Protein AF-A0A1F8N5N3-F1 (afdb_monomer_lite)

Sequence (64 aa):
MGYFRILGAIPGFFLSSFILMLLWGVIAPNFGIETVGYPMAMLITITLWLTVAPLAAASGGKGK

Foldseek 3Di:
DPPVVVVVVVVVLLVQLVVQQVVQVVVQVVVVHDRDDSVVSSVVSVVCVVVCVVVCVVVVPDDD

Radius of gyration: 14.94 Å; chains: 1; bounding box: 32×25×42 Å

Structure (mmCIF, N/CA/C/O backbone):
data_AF-A0A1F8N5N3-F1
#
_entry.id   AF-A0A1F8N5N3-F1
#
loop_
_atom_site.group_PDB
_atom_site.id
_atom_site.type_symbol
_atom_site.label_atom_id
_atom_site.label_alt_id
_atom_site.label_comp_id
_atom_site.label_asym_id
_atom_site.label_entity_id
_atom_site.label_seq_id
_atom_site.pdbx_PDB_ins_code
_atom_site.Cartn_x
_atom_site.Cartn_y
_atom_site.Cartn_z
_atom_site.occupancy
_atom_site.B_iso_or_equiv
_atom_site.auth_seq_id
_atom_site.auth_comp_id
_atom_site.auth_asym_id
_atom_site.auth_atom_id
_atom_site.pdbx_PDB_model_num
ATOM 1 N N . MET A 1 1 ? 14.335 6.021 -23.355 1.00 55.8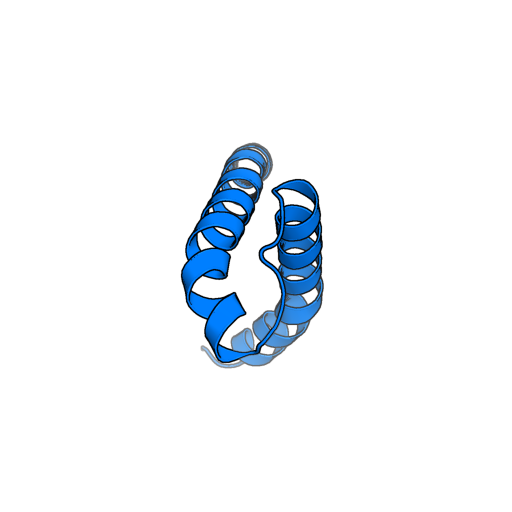4 1 MET A N 1
ATOM 2 C CA . MET A 1 1 ? 13.256 6.733 -22.627 1.00 55.84 1 MET A CA 1
ATOM 3 C C . MET A 1 1 ? 12.600 5.863 -21.540 1.00 55.84 1 MET A C 1
ATOM 5 O O . MET A 1 1 ? 11.389 5.689 -21.552 1.00 55.84 1 MET A O 1
ATOM 9 N N . GLY A 1 2 ? 13.377 5.293 -20.604 1.00 62.34 2 GLY A N 1
ATOM 10 C CA . GLY A 1 2 ? 12.866 4.340 -19.592 1.00 62.34 2 GLY A CA 1
ATOM 11 C C . GLY A 1 2 ? 13.060 4.777 -18.136 1.00 62.34 2 GLY A C 1
ATOM 12 O O . GLY A 1 2 ? 12.169 4.594 -17.317 1.00 62.34 2 GLY A O 1
ATOM 13 N N . TYR A 1 3 ? 14.176 5.438 -17.819 1.00 60.94 3 TYR A N 1
ATOM 14 C CA . TYR A 1 3 ? 14.536 5.774 -16.435 1.00 60.94 3 TYR A CA 1
ATOM 15 C C . TYR A 1 3 ? 13.591 6.805 -15.784 1.00 60.94 3 TYR A C 1
ATOM 17 O O . TYR A 1 3 ? 13.182 6.648 -14.639 1.00 60.94 3 TYR A O 1
ATOM 25 N N . PHE A 1 4 ? 13.136 7.812 -16.539 1.00 63.75 4 PHE A N 1
ATOM 26 C CA . PHE A 1 4 ? 12.178 8.813 -16.043 1.00 63.75 4 PHE A CA 1
ATOM 27 C C . PHE A 1 4 ? 10.776 8.250 -15.761 1.00 63.75 4 PHE A C 1
ATOM 29 O O . PHE A 1 4 ? 10.043 8.818 -14.957 1.00 63.75 4 PHE A O 1
ATOM 36 N N . ARG A 1 5 ? 10.402 7.112 -16.366 1.00 63.88 5 ARG A N 1
A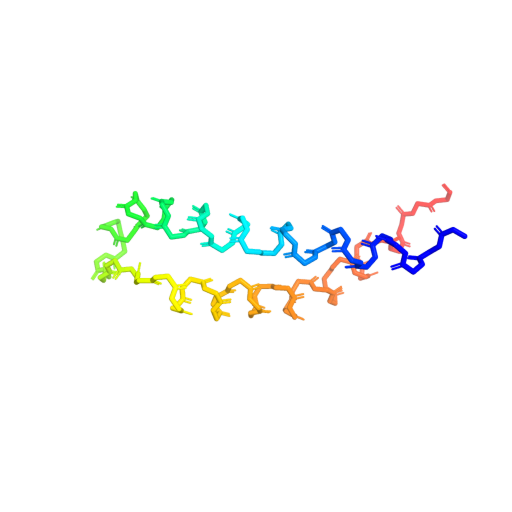TOM 37 C CA . ARG A 1 5 ? 9.135 6.435 -16.037 1.00 63.88 5 ARG A CA 1
ATOM 38 C C . ARG A 1 5 ? 9.170 5.823 -14.638 1.00 63.88 5 ARG A C 1
ATOM 40 O O . ARG A 1 5 ? 8.151 5.821 -13.960 1.00 63.88 5 ARG A O 1
ATOM 47 N N . ILE A 1 6 ? 10.342 5.369 -14.192 1.00 68.19 6 ILE A N 1
ATOM 48 C CA . ILE A 1 6 ? 10.543 4.849 -12.834 1.00 68.19 6 ILE A CA 1
ATOM 49 C C . ILE A 1 6 ? 10.382 5.983 -11.814 1.00 68.19 6 ILE A C 1
ATOM 51 O O . ILE A 1 6 ? 9.709 5.806 -10.805 1.00 68.19 6 ILE A O 1
ATOM 55 N N . LEU A 1 7 ? 10.899 7.181 -12.116 1.00 70.38 7 LEU A N 1
ATOM 56 C CA . LEU A 1 7 ? 10.697 8.363 -11.268 1.00 70.38 7 LEU A CA 1
ATOM 57 C C . LEU A 1 7 ? 9.222 8.789 -11.190 1.00 70.38 7 LEU A C 1
ATOM 59 O O . LEU A 1 7 ? 8.772 9.212 -10.131 1.00 70.38 7 LEU A O 1
ATOM 63 N N . GLY A 1 8 ? 8.451 8.623 -12.270 1.00 70.94 8 GLY A N 1
ATOM 64 C CA . GLY A 1 8 ? 7.001 8.852 -12.265 1.00 70.94 8 GLY A CA 1
ATOM 65 C C . GLY A 1 8 ? 6.195 7.796 -11.492 1.00 70.94 8 GLY A C 1
ATOM 66 O O . GLY A 1 8 ? 5.114 8.100 -10.989 1.00 70.94 8 GLY A O 1
ATOM 67 N N . ALA A 1 9 ? 6.720 6.576 -11.343 1.00 76.50 9 ALA A N 1
ATOM 68 C CA . ALA A 1 9 ? 6.058 5.513 -10.585 1.00 76.50 9 ALA A CA 1
ATOM 69 C C . ALA A 1 9 ? 6.042 5.791 -9.074 1.00 76.50 9 ALA A C 1
ATOM 71 O O . ALA A 1 9 ? 5.123 5.358 -8.381 1.00 76.50 9 ALA A O 1
ATOM 72 N N . ILE A 1 10 ? 7.022 6.557 -8.580 1.00 80.12 10 ILE A N 1
ATOM 73 C CA . ILE A 1 10 ? 7.149 6.918 -7.166 1.00 80.12 10 ILE A CA 1
ATOM 74 C C . ILE A 1 10 ? 5.899 7.699 -6.704 1.00 80.12 10 ILE A C 1
ATOM 76 O O . ILE A 1 10 ? 5.180 7.169 -5.859 1.00 80.12 10 ILE A O 1
ATOM 80 N N . PRO A 1 11 ? 5.534 8.868 -7.280 1.00 83.38 11 PRO A N 1
ATOM 81 C CA . PRO A 1 11 ? 4.280 9.553 -6.947 1.00 83.38 11 PRO A CA 1
ATOM 82 C C . PRO A 1 11 ? 3.031 8.672 -7.071 1.00 83.38 11 PRO A C 1
ATOM 84 O O . PRO A 1 11 ? 2.141 8.745 -6.225 1.00 83.38 11 PRO A O 1
ATOM 87 N N . GLY A 1 12 ? 2.975 7.819 -8.100 1.00 85.31 12 GLY A N 1
ATOM 88 C CA . GLY A 1 12 ? 1.853 6.905 -8.315 1.00 85.31 12 GLY A CA 1
ATOM 89 C C . GLY A 1 12 ? 1.665 5.907 -7.169 1.00 85.31 12 GLY A C 1
ATOM 90 O O . GLY A 1 12 ? 0.535 5.655 -6.755 1.00 85.31 12 GLY A O 1
ATOM 91 N N . PHE A 1 13 ? 2.756 5.393 -6.600 1.00 89.31 13 PHE A N 1
ATOM 92 C CA . PHE A 1 13 ? 2.721 4.487 -5.452 1.00 89.31 13 PHE A CA 1
ATOM 93 C C . PHE A 1 13 ? 2.165 5.164 -4.186 1.00 89.31 13 PHE A C 1
ATOM 95 O O . PHE A 1 13 ? 1.295 4.606 -3.507 1.00 89.31 13 PHE A O 1
ATOM 102 N N . PHE A 1 14 ? 2.624 6.383 -3.884 1.00 88.94 14 PHE A N 1
ATOM 103 C CA . PHE A 1 14 ? 2.145 7.144 -2.723 1.00 88.94 14 PHE A CA 1
ATOM 104 C C . PHE A 1 14 ? 0.659 7.501 -2.864 1.00 88.94 14 PHE A C 1
ATOM 106 O O . PHE A 1 14 ? -0.110 7.324 -1.920 1.00 88.94 14 PHE A O 1
ATOM 113 N N . LEU A 1 15 ? 0.231 7.916 -4.061 1.00 91.38 15 LEU A N 1
ATOM 114 C CA . LEU A 1 15 ? -1.177 8.192 -4.342 1.00 91.38 15 LEU A CA 1
ATOM 115 C C . LEU A 1 15 ? -2.043 6.926 -4.236 1.00 91.38 15 LEU A C 1
ATOM 117 O O . LEU A 1 15 ? -3.113 6.977 -3.637 1.00 91.38 15 LEU A O 1
ATOM 121 N N . SER A 1 16 ? -1.574 5.783 -4.748 1.00 89.31 16 SER A N 1
ATOM 122 C CA . SER A 1 16 ? -2.273 4.496 -4.615 1.00 89.31 16 SER A CA 1
ATOM 123 C C . SER A 1 16 ? -2.457 4.099 -3.149 1.00 89.31 16 SER A C 1
ATOM 125 O O . SER A 1 16 ? -3.544 3.674 -2.764 1.00 89.31 16 SER A O 1
ATOM 127 N N . SER A 1 17 ? -1.421 4.275 -2.323 1.00 91.62 17 SER A N 1
ATOM 128 C CA . SER A 1 17 ? -1.485 3.980 -0.884 1.00 91.62 17 SER A CA 1
ATOM 129 C C . SER A 1 17 ? -2.457 4.911 -0.158 1.00 91.62 17 SER A C 1
ATOM 131 O O . SER A 1 17 ? -3.203 4.481 0.719 1.00 91.62 17 SER A O 1
ATOM 133 N N . PHE A 1 18 ? -2.492 6.187 -0.550 1.00 91.81 18 PHE A N 1
ATOM 134 C CA . PHE A 1 18 ? -3.436 7.159 -0.008 1.00 91.81 18 PHE A CA 1
ATOM 135 C C . PHE A 1 18 ? -4.886 6.818 -0.374 1.00 91.81 18 PHE A C 1
ATOM 137 O O . PHE A 1 18 ? -5.757 6.796 0.493 1.00 91.81 18 PHE A O 1
ATOM 144 N N . ILE A 1 19 ? -5.146 6.476 -1.638 1.00 93.19 19 ILE A N 1
ATOM 145 C CA . ILE A 1 19 ? -6.470 6.034 -2.092 1.00 93.19 19 ILE A CA 1
ATOM 146 C C . ILE A 1 19 ? -6.891 4.755 -1.359 1.00 93.19 19 ILE A C 1
ATOM 148 O O . ILE A 1 19 ? -8.038 4.657 -0.928 1.00 93.19 19 ILE A O 1
ATOM 152 N N . LEU A 1 20 ? -5.971 3.803 -1.160 1.00 93.25 20 LEU A N 1
ATOM 153 C CA . LEU A 1 20 ? -6.242 2.581 -0.404 1.00 93.25 20 LEU A CA 1
ATOM 154 C C . LEU A 1 20 ? -6.674 2.901 1.028 1.00 93.25 20 LEU A C 1
ATOM 156 O O . LEU A 1 20 ? -7.680 2.363 1.473 1.00 93.25 20 LEU A O 1
ATOM 160 N N . MET A 1 21 ? -5.980 3.811 1.720 1.00 94.12 21 MET A N 1
ATOM 161 C CA . MET A 1 21 ? -6.371 4.271 3.059 1.00 94.12 21 MET A CA 1
ATOM 162 C C . MET A 1 21 ? -7.795 4.848 3.074 1.00 94.12 21 MET A C 1
ATOM 164 O O . MET A 1 21 ? -8.587 4.501 3.947 1.00 94.12 21 MET A O 1
ATOM 168 N N . LEU A 1 22 ? -8.134 5.708 2.106 1.00 92.38 22 LEU A N 1
ATOM 169 C CA . LEU A 1 22 ? -9.461 6.326 2.031 1.00 92.38 22 LEU A CA 1
ATOM 170 C C . LEU A 1 22 ? -10.564 5.295 1.766 1.00 92.38 22 LEU A C 1
ATOM 172 O O . LEU A 1 22 ? -11.597 5.302 2.434 1.00 92.38 22 LEU A O 1
ATOM 176 N N . LEU A 1 23 ? -10.340 4.384 0.817 1.00 91.62 23 LEU A N 1
ATOM 177 C CA . LEU A 1 23 ? -11.299 3.333 0.471 1.00 91.62 23 LEU A CA 1
ATOM 178 C C . LEU A 1 23 ? -11.422 2.277 1.574 1.00 91.62 23 LEU A C 1
ATOM 180 O O . LEU A 1 23 ? -12.486 1.683 1.742 1.00 91.62 23 LEU A O 1
ATOM 184 N N . TRP A 1 24 ? -10.371 2.077 2.370 1.00 90.94 24 TRP A N 1
ATOM 185 C CA . TRP A 1 24 ? -10.399 1.150 3.495 1.00 90.94 24 TRP A CA 1
ATOM 186 C C . TRP A 1 24 ? -11.454 1.529 4.534 1.00 90.94 24 TRP A C 1
ATOM 188 O O . TRP A 1 24 ? -12.075 0.641 5.107 1.00 90.94 24 TRP A O 1
ATOM 198 N N . GLY A 1 25 ? -11.735 2.822 4.727 1.00 86.19 25 GLY A N 1
ATOM 199 C CA . GLY A 1 25 ? -12.805 3.283 5.620 1.00 86.19 25 GLY A CA 1
ATOM 200 C C . GLY A 1 25 ? -14.201 2.771 5.243 1.00 86.19 25 GLY A C 1
ATOM 201 O O . GLY A 1 25 ? -15.050 2.612 6.114 1.00 86.19 25 GLY A O 1
ATOM 202 N N . VAL A 1 26 ? -14.432 2.461 3.963 1.00 89.75 26 VAL A N 1
ATOM 203 C CA . VAL A 1 26 ? -15.696 1.885 3.473 1.00 89.75 26 VAL A CA 1
ATOM 204 C C . VAL A 1 26 ? -15.715 0.364 3.644 1.00 89.75 26 VAL A C 1
ATOM 206 O O . VAL A 1 26 ? -16.757 -0.231 3.909 1.00 89.75 26 VAL A O 1
ATOM 209 N N . ILE A 1 27 ? -14.559 -0.279 3.493 1.00 89.31 27 ILE A N 1
ATOM 210 C CA . ILE A 1 27 ? -14.430 -1.739 3.485 1.00 89.31 27 ILE A CA 1
ATOM 211 C C . ILE A 1 27 ? -14.347 -2.288 4.914 1.00 89.31 27 ILE A C 1
ATOM 213 O O . ILE A 1 27 ? -15.061 -3.231 5.243 1.00 89.31 27 ILE A O 1
ATOM 217 N N . ALA A 1 28 ? -13.531 -1.677 5.775 1.00 89.69 28 ALA A N 1
ATOM 218 C CA . ALA A 1 28 ? -13.211 -2.159 7.119 1.00 89.69 28 ALA A CA 1
ATOM 219 C C . ALA A 1 28 ? -14.437 -2.495 7.997 1.00 89.69 28 ALA A C 1
ATOM 221 O O . ALA A 1 28 ? -14.456 -3.586 8.575 1.00 89.69 28 ALA A O 1
ATOM 222 N N . PRO A 1 29 ? -15.509 -1.670 8.033 1.00 89.12 29 PRO A N 1
ATOM 223 C CA . PRO A 1 29 ? -16.694 -1.977 8.835 1.00 89.12 29 PRO A CA 1
ATOM 224 C C . PRO A 1 29 ? -17.405 -3.268 8.409 1.00 89.12 29 PRO A C 1
ATOM 226 O O . PRO A 1 29 ? -17.948 -3.971 9.255 1.00 89.12 29 PRO A O 1
ATOM 229 N N . ASN A 1 30 ? -17.368 -3.618 7.117 1.00 90.44 30 ASN A N 1
ATOM 230 C CA . ASN A 1 30 ? -18.009 -4.832 6.598 1.00 90.44 30 ASN A CA 1
ATOM 231 C C . ASN A 1 30 ? -17.286 -6.115 7.027 1.00 90.44 30 ASN A C 1
ATOM 233 O O . ASN A 1 30 ? -17.893 -7.181 7.062 1.00 90.44 30 ASN A O 1
ATOM 237 N N . PHE A 1 31 ? -16.000 -6.015 7.361 1.00 88.38 31 PHE A N 1
ATOM 238 C CA . PHE A 1 31 ? -15.183 -7.138 7.820 1.00 88.38 31 PHE A CA 1
ATOM 239 C C . PHE A 1 31 ? -14.992 -7.151 9.344 1.00 88.38 31 PHE A C 1
ATOM 241 O O . PHE A 1 31 ? -14.314 -8.038 9.856 1.00 88.38 31 PHE A O 1
ATOM 248 N N . GLY A 1 32 ? -15.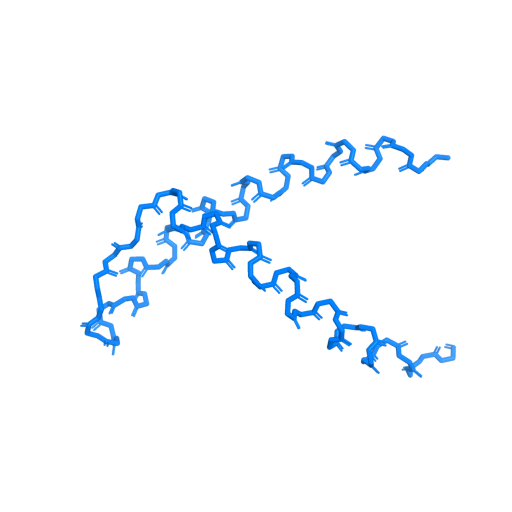572 -6.189 10.076 1.00 88.00 32 GLY A N 1
ATOM 249 C CA . GLY A 1 32 ? -15.389 -6.063 11.526 1.00 88.00 32 GLY A CA 1
ATOM 250 C C . GLY A 1 32 ? -13.949 -5.737 11.939 1.00 88.00 32 GLY A C 1
ATOM 251 O O . GLY A 1 32 ? -13.548 -6.059 13.054 1.00 88.00 32 GLY A O 1
ATOM 252 N N . ILE A 1 33 ? -13.164 -5.138 11.038 1.00 87.69 33 ILE A N 1
ATOM 253 C CA . ILE A 1 33 ? -11.759 -4.774 11.263 1.00 87.69 33 ILE A CA 1
ATOM 254 C C . ILE A 1 33 ? -11.611 -3.260 11.424 1.00 87.69 33 ILE A C 1
ATOM 256 O O . ILE A 1 33 ? -12.432 -2.484 10.933 1.00 87.69 33 ILE A O 1
ATOM 260 N N . GLU A 1 34 ? -10.550 -2.834 12.105 1.00 88.62 34 GLU A N 1
ATOM 261 C CA . GLU A 1 34 ? -10.257 -1.414 12.296 1.00 88.62 34 GLU A CA 1
ATOM 262 C C . GLU A 1 34 ? -9.787 -0.735 11.001 1.00 88.62 34 GLU A C 1
ATOM 264 O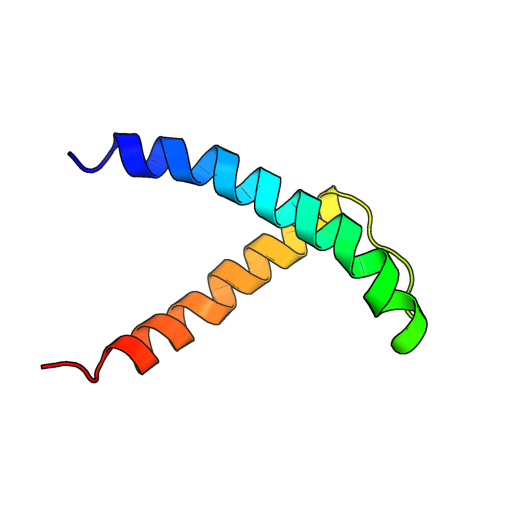 O . GLU A 1 34 ? -9.278 -1.363 10.059 1.00 88.62 34 GLU A O 1
ATOM 269 N N . THR A 1 35 ? -9.962 0.587 10.947 1.00 87.12 35 THR A N 1
ATOM 270 C CA . THR A 1 35 ? -9.433 1.392 9.850 1.00 87.12 35 THR A CA 1
ATOM 271 C C . THR A 1 35 ? -7.911 1.474 9.938 1.00 87.12 35 THR A C 1
ATOM 273 O O . THR A 1 35 ? -7.331 1.535 11.020 1.00 87.12 35 THR A O 1
ATOM 276 N N . VAL A 1 36 ? -7.236 1.466 8.786 1.00 90.00 36 VAL A N 1
ATOM 277 C CA . VAL A 1 36 ? -5.773 1.546 8.743 1.00 90.00 36 VAL A CA 1
ATOM 278 C C . VAL A 1 36 ? -5.302 2.978 8.532 1.00 90.00 36 VAL A C 1
ATOM 280 O O . VAL A 1 36 ? -5.866 3.731 7.740 1.00 90.00 36 VAL A O 1
ATOM 283 N N . GLY A 1 37 ? -4.224 3.344 9.222 1.00 91.38 37 GLY A N 1
ATOM 284 C CA . GLY A 1 37 ? -3.493 4.576 8.947 1.00 91.38 37 GLY A CA 1
ATOM 285 C C . GLY A 1 37 ? -2.632 4.477 7.684 1.00 91.38 37 GLY A C 1
ATOM 286 O O . GLY A 1 37 ? -2.407 3.399 7.128 1.00 91.38 37 GLY A O 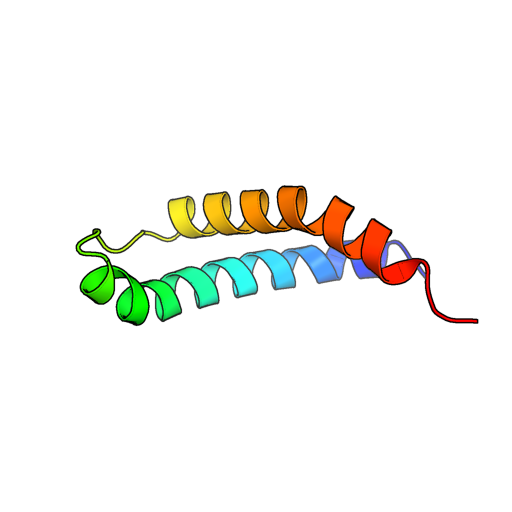1
ATOM 287 N N . TYR A 1 38 ? -2.081 5.615 7.267 1.00 90.88 38 TYR A N 1
ATOM 288 C CA . TYR A 1 38 ? -1.300 5.728 6.033 1.00 90.88 38 TYR A CA 1
ATOM 289 C C . TYR A 1 38 ? -0.087 4.774 5.933 1.00 90.88 38 TYR A C 1
ATOM 291 O O . TYR A 1 38 ? 0.071 4.149 4.883 1.00 90.88 38 TYR A O 1
ATOM 299 N N . PRO A 1 39 ? 0.737 4.560 6.984 1.00 94.06 39 PRO A N 1
ATOM 300 C CA . PRO A 1 39 ? 1.853 3.612 6.904 1.00 94.06 39 PRO A CA 1
ATOM 301 C C . PRO A 1 39 ? 1.397 2.165 6.685 1.00 94.06 39 PRO A C 1
ATOM 303 O O . PRO A 1 39 ? 2.012 1.430 5.918 1.00 94.06 39 PRO A O 1
ATOM 306 N N . MET A 1 40 ? 0.288 1.757 7.309 1.00 94.25 40 MET A N 1
ATOM 307 C CA . MET A 1 40 ? -0.280 0.428 7.072 1.00 94.25 40 MET A CA 1
ATOM 308 C C . MET A 1 40 ? -0.833 0.311 5.652 1.00 94.25 40 MET A C 1
ATOM 310 O O . MET A 1 40 ? -0.592 -0.693 4.987 1.00 94.25 40 MET A O 1
ATOM 314 N N . ALA A 1 41 ? -1.486 1.355 5.136 1.00 93.94 41 ALA A N 1
ATOM 315 C CA . ALA A 1 41 ? -1.934 1.382 3.746 1.00 93.94 41 ALA A CA 1
ATOM 316 C C . ALA A 1 41 ? -0.767 1.296 2.742 1.00 93.94 41 ALA A C 1
ATOM 318 O O . ALA A 1 41 ? -0.887 0.625 1.715 1.00 93.94 41 ALA A O 1
ATOM 319 N N . MET A 1 42 ? 0.387 1.901 3.053 1.00 94.50 42 MET A N 1
ATOM 320 C CA . MET A 1 42 ? 1.616 1.714 2.274 1.00 94.50 42 MET A CA 1
ATOM 321 C C . MET A 1 42 ? 2.074 0.263 2.273 1.00 94.50 42 MET A C 1
ATOM 323 O O . MET A 1 42 ? 2.324 -0.284 1.203 1.00 94.50 42 MET A O 1
ATOM 327 N N . LEU A 1 43 ? 2.158 -0.372 3.444 1.00 94.69 43 LEU A N 1
ATOM 328 C CA . LEU A 1 43 ? 2.571 -1.773 3.543 1.00 94.69 43 LEU A CA 1
ATOM 329 C C . LEU A 1 43 ? 1.640 -2.683 2.737 1.00 94.69 43 LEU A C 1
ATOM 331 O O . LEU A 1 43 ? 2.126 -3.470 1.932 1.00 94.69 43 LEU A O 1
ATOM 335 N N . ILE A 1 44 ? 0.321 -2.503 2.861 1.00 93.69 44 ILE A N 1
ATOM 336 C CA . ILE A 1 44 ? -0.674 -3.246 2.073 1.00 93.69 44 ILE A CA 1
ATOM 337 C C . ILE A 1 44 ? -0.448 -3.033 0.570 1.00 93.69 44 ILE A C 1
ATOM 339 O O . ILE A 1 44 ? -0.485 -3.988 -0.205 1.00 93.69 44 ILE A O 1
ATOM 343 N N . THR A 1 45 ? -0.166 -1.799 0.148 1.00 93.12 45 THR A N 1
ATOM 344 C CA . THR A 1 45 ?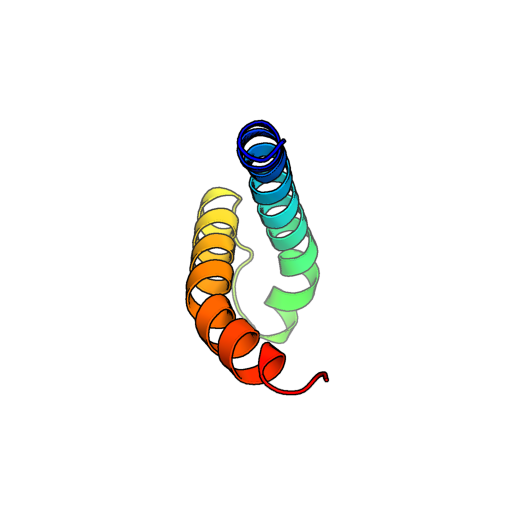 0.096 -1.483 -1.263 1.00 93.12 45 THR A CA 1
ATOM 345 C C . THR A 1 45 ? 1.360 -2.181 -1.774 1.00 93.12 45 THR A C 1
ATOM 347 O O . THR A 1 45 ? 1.338 -2.738 -2.870 1.00 93.12 45 THR A O 1
ATOM 350 N N . ILE A 1 46 ? 2.439 -2.230 -0.981 1.00 92.38 46 ILE A N 1
ATOM 351 C CA . ILE A 1 46 ? 3.660 -2.989 -1.317 1.00 92.38 46 ILE A CA 1
ATOM 352 C C . ILE A 1 46 ? 3.346 -4.483 -1.411 1.00 92.38 46 ILE A C 1
ATOM 354 O O . ILE A 1 46 ? 3.746 -5.134 -2.375 1.00 92.38 46 ILE A O 1
ATOM 358 N N . THR A 1 47 ? 2.607 -5.029 -0.443 1.00 94.19 47 THR A N 1
ATOM 359 C CA . THR A 1 47 ? 2.205 -6.439 -0.441 1.00 94.19 47 THR A CA 1
ATOM 360 C C . THR A 1 47 ? 1.406 -6.783 -1.693 1.00 94.19 47 THR A C 1
ATOM 362 O O . THR A 1 47 ? 1.709 -7.780 -2.346 1.00 94.19 47 THR A O 1
ATOM 365 N N . LEU A 1 48 ? 0.440 -5.950 -2.087 1.00 91.56 48 LEU A N 1
ATOM 366 C CA . LEU A 1 48 ? -0.317 -6.127 -3.327 1.00 91.56 48 LEU A CA 1
ATOM 367 C C . LEU A 1 48 ? 0.592 -6.079 -4.557 1.00 91.56 48 LEU A C 1
ATOM 369 O O . LEU A 1 48 ? 0.519 -6.965 -5.398 1.00 91.56 48 LEU A O 1
ATOM 373 N N . TRP A 1 49 ? 1.496 -5.104 -4.650 1.00 88.19 49 TRP A N 1
ATOM 374 C CA . TRP A 1 49 ? 2.443 -5.013 -5.766 1.00 88.19 49 TRP A CA 1
ATOM 375 C C . TRP A 1 49 ? 3.306 -6.271 -5.913 1.00 88.19 49 TRP A C 1
ATOM 377 O O . TRP A 1 49 ? 3.447 -6.799 -7.016 1.00 88.19 49 TRP A O 1
ATOM 387 N N . LEU A 1 50 ? 3.852 -6.775 -4.805 1.00 89.75 50 LEU A N 1
ATOM 388 C CA . LEU A 1 50 ? 4.711 -7.959 -4.810 1.00 89.75 50 LEU A CA 1
ATOM 389 C C . LEU A 1 50 ? 3.935 -9.251 -5.093 1.00 89.75 50 LEU A C 1
ATOM 391 O O . LEU A 1 50 ? 4.439 -10.125 -5.792 1.00 89.75 50 LEU A O 1
ATOM 395 N N . THR A 1 51 ? 2.713 -9.378 -4.574 1.00 92.25 51 THR A N 1
ATOM 396 C CA . THR A 1 51 ? 1.893 -10.593 -4.731 1.00 92.25 51 THR A CA 1
ATOM 397 C C . THR A 1 51 ? 1.167 -10.657 -6.074 1.00 92.25 51 THR A C 1
ATOM 399 O O . THR A 1 51 ? 0.979 -11.745 -6.614 1.00 92.25 51 THR A O 1
ATOM 402 N N . VAL A 1 52 ? 0.799 -9.509 -6.652 1.00 89.06 52 VAL A N 1
ATOM 403 C CA . VAL A 1 52 ? 0.107 -9.432 -7.947 1.00 89.06 52 VAL A CA 1
ATOM 404 C C . VAL A 1 52 ? 1.087 -9.500 -9.117 1.00 89.06 52 VAL A C 1
ATOM 406 O O . VAL A 1 52 ? 0.705 -9.988 -10.178 1.00 89.06 52 VAL A O 1
ATOM 409 N N . ALA A 1 53 ? 2.349 -9.083 -8.963 1.00 86.75 53 ALA A N 1
ATOM 410 C CA . ALA A 1 53 ? 3.320 -9.117 -10.062 1.00 86.75 53 ALA A CA 1
ATOM 411 C C . ALA A 1 53 ? 3.465 -10.511 -10.726 1.00 86.75 53 ALA A C 1
ATOM 413 O O . ALA A 1 53 ? 3.379 -10.578 -11.956 1.00 86.75 53 ALA A O 1
ATOM 414 N N . PRO A 1 54 ? 3.584 -11.633 -9.984 1.00 85.44 54 PRO A N 1
ATOM 415 C CA . PRO A 1 54 ? 3.581 -12.972 -10.580 1.00 85.44 54 PRO A CA 1
ATOM 416 C C . PRO A 1 54 ? 2.268 -13.323 -11.295 1.00 85.44 54 PRO A C 1
ATOM 418 O O . PRO A 1 54 ? 2.291 -13.938 -12.359 1.00 85.44 54 PRO A O 1
ATOM 421 N N . LEU A 1 55 ? 1.121 -12.905 -10.747 1.00 83.94 55 LEU A N 1
ATOM 422 C CA . LEU A 1 55 ? -0.198 -13.137 -11.345 1.00 83.94 55 LEU A CA 1
ATOM 423 C C . LEU A 1 55 ? -0.371 -12.357 -12.659 1.00 83.94 55 LEU A C 1
ATOM 425 O O . LEU A 1 55 ? -0.881 -12.888 -13.648 1.00 83.94 55 LEU A O 1
ATOM 429 N N . ALA A 1 56 ? 0.095 -11.109 -12.698 1.00 83.31 56 ALA A N 1
ATOM 430 C CA . ALA A 1 56 ? 0.128 -10.286 -13.902 1.00 83.31 56 ALA A CA 1
ATOM 431 C C . ALA A 1 56 ? 1.072 -10.883 -14.963 1.00 83.31 56 ALA A C 1
ATOM 433 O O . ALA A 1 56 ? 0.722 -10.947 -16.138 1.00 83.31 56 ALA A O 1
ATOM 434 N N . ALA A 1 57 ? 2.239 -11.390 -14.551 1.00 83.50 57 ALA A N 1
ATOM 435 C CA . ALA A 1 57 ? 3.183 -12.051 -15.451 1.00 83.50 57 ALA A CA 1
ATOM 436 C C . ALA A 1 57 ? 2.615 -13.353 -16.046 1.00 83.50 57 ALA A C 1
ATOM 438 O O . ALA A 1 57 ? 2.764 -13.600 -17.241 1.00 83.50 57 ALA A O 1
ATOM 439 N N . ALA A 1 58 ? 1.918 -14.159 -15.240 1.00 85.25 58 ALA A N 1
ATOM 440 C CA . ALA A 1 58 ? 1.271 -15.386 -15.701 1.00 85.25 58 ALA A CA 1
ATOM 441 C C . ALA A 1 58 ? 0.078 -15.117 -16.639 1.00 85.25 58 ALA A C 1
ATOM 443 O O . ALA A 1 58 ? -0.137 -15.857 -17.598 1.00 85.25 58 ALA A O 1
ATOM 444 N N . SER A 1 59 ? -0.688 -14.048 -16.394 1.00 76.81 59 SER A N 1
ATOM 445 C CA . SER A 1 59 ? -1.842 -13.664 -17.225 1.00 76.81 59 SER A CA 1
ATOM 446 C C . SER A 1 59 ? -1.457 -12.928 -18.515 1.00 76.81 59 SER A C 1
ATOM 448 O O . SER A 1 59 ? -2.158 -13.056 -19.518 1.00 76.81 59 SER A O 1
ATOM 450 N N . GLY A 1 60 ? -0.316 -12.231 -18.540 1.00 62.84 60 GLY A N 1
ATOM 451 C CA . GLY A 1 60 ? 0.236 -11.580 -19.735 1.00 62.84 60 GLY A CA 1
ATOM 452 C C . GLY A 1 60 ? 0.750 -12.542 -20.817 1.00 62.84 60 GLY A C 1
ATOM 453 O O . GLY A 1 60 ? 1.038 -12.110 -21.929 1.00 62.84 60 GLY A O 1
ATOM 454 N N . GLY A 1 61 ? 0.828 -13.847 -20.534 1.00 57.66 61 GLY A N 1
ATOM 455 C CA . GLY A 1 61 ? 1.313 -14.880 -21.460 1.00 57.66 61 GLY A CA 1
ATOM 456 C C . GLY A 1 61 ? 0.353 -15.271 -22.592 1.00 57.66 61 GLY A C 1
ATOM 457 O O . GLY A 1 61 ? 0.634 -16.223 -23.319 1.00 57.66 61 GLY A O 1
ATOM 458 N N . LYS A 1 62 ? -0.785 -14.583 -22.765 1.00 55.25 62 LYS A N 1
ATOM 459 C CA . LYS A 1 62 ? -1.748 -14.895 -23.832 1.00 55.25 62 LYS A CA 1
ATOM 460 C C . LYS A 1 62 ? -2.225 -13.647 -24.570 1.00 55.25 62 LYS A C 1
ATOM 462 O O . LYS A 1 62 ? -3.358 -13.209 -24.427 1.00 55.25 62 LYS A O 1
ATOM 467 N N . GLY A 1 63 ? -1.354 -13.131 -25.423 1.00 53.25 63 GLY A N 1
ATOM 468 C CA . GLY A 1 63 ? -1.696 -12.186 -26.479 1.00 53.25 63 GLY A CA 1
ATOM 469 C C . GLY A 1 63 ? -0.634 -12.283 -27.560 1.00 53.25 63 GLY A C 1
ATOM 470 O O . GLY A 1 63 ? 0.513 -11.928 -27.313 1.00 53.25 63 GLY A O 1
ATOM 471 N N . LYS A 1 64 ? -1.010 -12.863 -28.700 1.00 43.84 64 LYS A N 1
ATOM 472 C CA . LYS A 1 64 ? -0.245 -12.777 -29.946 1.00 43.84 64 LYS A CA 1
ATOM 473 C C . LYS A 1 64 ? -0.163 -11.321 -30.390 1.00 43.84 64 LYS A C 1
ATOM 475 O O . LYS A 1 64 ? -1.168 -10.611 -30.164 1.00 43.84 64 LYS A O 1
#

pLDDT: mean 83.43, std 12.52, range [43.84, 94.69]

Secondary structure (DSSP, 8-state):
--HHHHHHHHHHHHHHHHHHHHHHHHHHHHHT-PPPPHHHHHHHHHHHHHHHHHHHHHHTT---